Protein AF-A0A182JCM7-F1 (afdb_monomer_lite)

pLDDT: mean 78.91, std 21.34, range [29.52, 98.62]

Secondary structure (DSSP, 8-state):
------------------------PPP--S-SSGGG-S--S-EEEEE-SSTTTS--EEEEEE-SSTTS-EEEEEEESSS-S-----HHHHHH-EE-TTSSEE--HHHHHHHHHHS-EEEEEEEEETTS-EEEEETTTT---PPPTT------PPB--GGGPPTT-EEEEEEEEEEPPPP-

Structure (mmCIF, N/CA/C/O backbone):
data_AF-A0A182JCM7-F1
#
_entry.id   AF-A0A182JCM7-F1
#
loop_
_atom_site.group_PDB
_atom_site.id
_atom_site.type_symbol
_atom_site.label_atom_id
_atom_site.label_alt_id
_atom_site.label_comp_id
_atom_site.label_asym_id
_atom_site.label_entity_id
_atom_site.label_seq_id
_atom_site.pdbx_PDB_ins_code
_atom_site.Cartn_x
_atom_site.Cartn_y
_atom_site.Cartn_z
_atom_site.occupancy
_atom_site.B_iso_or_equiv
_atom_site.auth_seq_id
_atom_site.auth_comp_id
_atom_site.auth_asym_id
_atom_site.auth_atom_id
_atom_site.pdbx_PDB_model_num
ATOM 1 N N . MET A 1 1 ? -81.563 -22.677 37.775 1.00 41.31 1 MET A N 1
ATOM 2 C CA . MET A 1 1 ? -80.145 -22.809 37.369 1.00 41.31 1 MET A CA 1
ATOM 3 C C . MET A 1 1 ? -79.354 -21.767 38.151 1.00 41.31 1 MET A C 1
ATOM 5 O O . MET A 1 1 ? -79.868 -20.667 38.292 1.00 41.31 1 MET A O 1
ATOM 9 N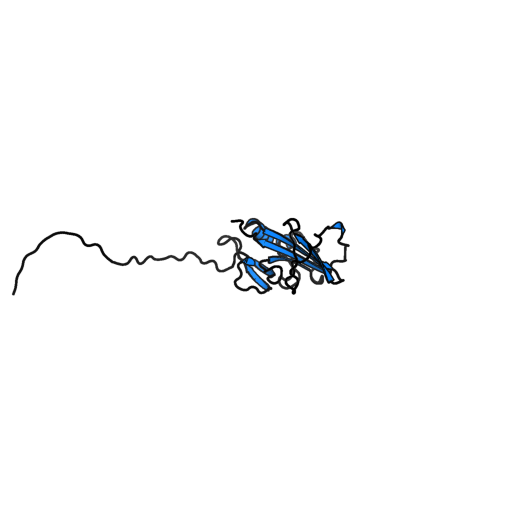 N . GLY A 1 2 ? -78.265 -22.191 38.811 1.00 34.88 2 GLY A N 1
ATOM 10 C CA . GLY A 1 2 ? -77.614 -21.538 39.971 1.00 34.88 2 GLY A CA 1
ATOM 11 C C . GLY A 1 2 ? -77.171 -20.084 39.750 1.00 34.88 2 GLY A C 1
ATOM 12 O O . GLY A 1 2 ? -76.962 -19.691 38.609 1.00 34.88 2 GLY A O 1
ATOM 13 N N . ARG A 1 3 ? -77.242 -19.221 40.783 1.00 29.52 3 ARG A N 1
ATOM 14 C CA . ARG A 1 3 ? -76.230 -18.964 41.855 1.00 29.52 3 ARG A CA 1
ATOM 15 C C . ARG A 1 3 ? -74.891 -18.500 41.251 1.00 29.52 3 ARG A C 1
ATOM 17 O O . ARG A 1 3 ? -74.385 -19.198 40.391 1.00 29.52 3 ARG A O 1
ATOM 24 N N . GLU A 1 4 ? -74.229 -17.408 41.628 1.00 32.22 4 GLU A N 1
ATOM 25 C CA . GLU A 1 4 ? -74.343 -16.436 42.724 1.00 32.22 4 GLU A CA 1
ATOM 26 C C . GLU A 1 4 ? -73.497 -15.176 42.379 1.00 32.22 4 GLU A C 1
ATOM 28 O O . GLU A 1 4 ? -72.850 -15.111 41.339 1.00 32.22 4 GLU A O 1
ATOM 33 N N . LEU A 1 5 ? -73.590 -14.190 43.273 1.00 31.95 5 LEU A N 1
ATOM 34 C CA . LEU A 1 5 ? -73.200 -12.766 43.312 1.00 31.95 5 LEU A CA 1
ATOM 35 C C . LEU A 1 5 ? -71.665 -12.421 43.296 1.00 31.95 5 LEU A C 1
ATOM 37 O O . LEU A 1 5 ? -70.837 -13.325 43.251 1.00 31.95 5 LEU A O 1
ATOM 41 N N . PRO A 1 6 ? -71.284 -11.112 43.290 1.00 60.44 6 PRO A N 1
ATOM 42 C CA . PRO A 1 6 ? -70.016 -10.527 42.816 1.00 60.44 6 PRO A CA 1
ATOM 43 C C . PRO A 1 6 ? -68.981 -10.349 43.942 1.00 60.44 6 PRO A C 1
ATOM 45 O O . PRO A 1 6 ? -69.321 -10.602 45.085 1.00 60.44 6 PRO A O 1
ATOM 48 N N . ILE A 1 7 ? -67.782 -9.812 43.654 1.00 34.56 7 ILE A N 1
ATOM 49 C CA . ILE A 1 7 ? -66.955 -8.984 44.568 1.00 34.56 7 ILE A CA 1
ATOM 50 C C . ILE A 1 7 ? -65.885 -8.258 43.731 1.00 34.56 7 ILE A C 1
ATOM 52 O O . ILE A 1 7 ? -65.281 -8.840 42.833 1.00 34.56 7 ILE A O 1
ATOM 56 N N . GLY A 1 8 ? -65.660 -6.976 44.016 1.00 40.94 8 GLY A N 1
ATOM 57 C CA . GLY A 1 8 ? -64.551 -6.214 43.454 1.00 40.94 8 GLY A CA 1
ATOM 58 C C . GLY A 1 8 ? -63.237 -6.375 44.230 1.00 40.94 8 GLY A C 1
ATOM 59 O O . GLY A 1 8 ? -63.245 -6.594 45.437 1.00 40.94 8 GLY A O 1
ATOM 60 N N . ALA A 1 9 ? -62.155 -6.099 43.493 1.00 38.28 9 ALA A N 1
ATOM 61 C CA . ALA A 1 9 ? -60.847 -5.569 43.901 1.00 38.28 9 ALA A CA 1
ATOM 62 C C . ALA A 1 9 ? -59.655 -6.530 44.163 1.00 38.28 9 ALA A C 1
ATOM 64 O O . ALA A 1 9 ? -59.671 -7.362 45.062 1.00 38.28 9 ALA A O 1
ATOM 65 N N . ILE A 1 10 ? -58.566 -6.192 43.445 1.00 35.34 10 ILE A N 1
ATOM 66 C CA . ILE A 1 10 ? -57.120 -6.180 43.779 1.00 35.34 10 ILE A CA 1
ATOM 67 C C . ILE A 1 10 ? -56.223 -7.027 42.846 1.00 35.34 10 ILE A C 1
ATOM 69 O O . ILE A 1 10 ? -56.428 -8.214 42.645 1.00 35.34 10 ILE A O 1
ATOM 73 N N . MET A 1 11 ? -55.247 -6.298 42.281 1.00 40.75 11 MET A N 1
ATOM 74 C CA . MET A 1 11 ? -54.062 -6.606 41.462 1.00 40.75 11 MET A CA 1
ATOM 75 C C . MET A 1 11 ? -53.674 -8.071 41.213 1.00 40.75 11 MET A C 1
ATOM 77 O O . MET A 1 11 ? -53.422 -8.810 42.154 1.00 40.75 11 MET A O 1
ATOM 81 N N . ASP A 1 12 ? -53.359 -8.381 39.951 1.00 34.53 12 ASP A N 1
ATOM 82 C CA . ASP A 1 12 ? -52.126 -9.118 39.665 1.00 34.53 12 ASP A CA 1
ATOM 83 C C . ASP A 1 12 ? -51.556 -8.741 38.291 1.00 34.53 12 ASP A C 1
ATOM 85 O O . ASP A 1 12 ? -52.228 -8.788 37.258 1.00 34.53 12 ASP A O 1
ATOM 89 N N . ALA A 1 13 ? -50.298 -8.309 38.293 1.00 51.03 13 ALA A N 1
ATOM 90 C CA . ALA A 1 13 ? -49.519 -8.072 37.093 1.00 51.03 13 ALA A CA 1
ATOM 91 C C . ALA A 1 13 ? -48.905 -9.402 36.654 1.00 51.03 13 ALA A C 1
ATOM 93 O O . ALA A 1 13 ? -48.155 -9.982 37.434 1.00 51.03 13 ALA A O 1
ATOM 94 N N . LYS A 1 14 ? -49.152 -9.847 35.411 1.00 44.09 14 LYS A N 1
ATOM 95 C CA . LYS A 1 14 ? -48.174 -10.582 34.583 1.00 44.09 14 LYS A CA 1
ATOM 96 C C . LYS A 1 14 ? -48.702 -10.903 33.175 1.00 44.09 14 LYS A C 1
ATOM 98 O O . LYS A 1 14 ? -49.723 -11.551 33.007 1.00 44.09 14 LYS A O 1
ATOM 103 N N . HIS A 1 15 ? -47.852 -10.534 32.213 1.00 42.66 15 HIS A N 1
ATOM 104 C CA . HIS A 1 15 ? -47.619 -11.152 30.901 1.00 42.66 15 HIS A CA 1
ATOM 105 C C . HIS A 1 15 ? -48.666 -10.980 29.795 1.00 42.66 15 HIS A C 1
ATOM 107 O O . HIS A 1 15 ? -49.472 -11.868 29.546 1.00 42.66 15 HIS A O 1
ATOM 113 N N . ILE A 1 16 ? -48.481 -9.924 28.989 1.00 42.94 16 ILE A N 1
ATOM 114 C CA . ILE A 1 16 ? -48.606 -10.024 27.527 1.00 42.94 16 ILE A CA 1
ATOM 115 C C . ILE A 1 16 ? -47.359 -9.389 26.895 1.00 42.94 16 ILE A C 1
ATOM 117 O O . ILE A 1 16 ? -46.929 -8.300 27.268 1.00 42.94 16 ILE A O 1
ATOM 121 N N . HIS A 1 17 ? -46.743 -10.159 26.002 1.00 37.34 17 HIS A N 1
ATOM 122 C CA . HIS A 1 17 ? -45.408 -9.995 25.442 1.00 37.34 17 HIS A CA 1
ATOM 123 C C . HIS A 1 17 ? -45.198 -8.682 24.675 1.00 37.34 17 HIS A C 1
ATOM 125 O O . HIS A 1 17 ? -45.915 -8.373 23.725 1.00 37.34 17 HIS A O 1
ATOM 131 N N . HIS A 1 18 ? -44.127 -7.968 25.027 1.00 39.78 18 HIS A N 1
ATOM 132 C CA . HIS A 1 18 ? -43.514 -6.954 24.176 1.00 39.78 18 HIS A CA 1
ATOM 133 C C . HIS A 1 18 ? -42.933 -7.622 22.921 1.00 39.78 18 HIS A C 1
ATOM 135 O O . HIS A 1 18 ? -41.818 -8.139 22.938 1.00 39.78 18 HIS A O 1
ATOM 141 N N . GLY A 1 19 ? -43.675 -7.592 21.816 1.00 40.41 19 GLY A N 1
ATOM 142 C CA . GLY A 1 19 ? -43.100 -7.748 20.484 1.00 40.41 19 GLY A CA 1
ATOM 143 C C . GLY A 1 19 ? -42.350 -6.472 20.118 1.00 40.41 19 GLY A C 1
ATOM 144 O O . GLY A 1 19 ? -42.898 -5.599 19.452 1.00 40.41 19 GLY A O 1
ATOM 145 N N . ALA A 1 20 ? -41.116 -6.327 20.603 1.00 42.94 20 ALA A N 1
ATOM 146 C CA . ALA A 1 20 ? -40.220 -5.287 20.125 1.00 42.94 20 ALA A CA 1
ATOM 147 C C . ALA A 1 20 ? -39.943 -5.545 18.638 1.00 42.94 20 ALA A C 1
ATOM 149 O O . ALA A 1 20 ? -39.238 -6.490 18.284 1.00 42.94 20 ALA A O 1
ATOM 150 N N . HIS A 1 21 ? -40.488 -4.704 17.760 1.00 46.28 21 HIS A N 1
ATOM 151 C CA . HIS A 1 21 ? -39.951 -4.555 16.415 1.00 46.28 21 HIS A CA 1
ATOM 152 C C . HIS A 1 21 ? -38.525 -4.007 16.552 1.00 46.28 21 HIS A C 1
ATOM 154 O O . HIS A 1 21 ? -38.314 -2.799 16.627 1.00 46.28 21 HIS A O 1
ATOM 160 N N . TYR A 1 22 ? -37.538 -4.902 16.612 1.00 49.19 22 TYR A N 1
ATOM 161 C CA . TYR A 1 22 ? -36.155 -4.552 16.326 1.00 49.19 22 TYR A CA 1
ATOM 162 C C . TYR A 1 22 ? -36.098 -4.185 14.844 1.00 49.19 22 TYR A C 1
ATOM 164 O O . TYR A 1 22 ? -35.957 -5.050 13.982 1.00 49.19 22 TYR A O 1
ATOM 172 N N . THR A 1 23 ? -36.220 -2.898 14.522 1.00 54.72 23 THR A N 1
ATOM 173 C CA . THR A 1 23 ? -35.692 -2.397 13.256 1.00 54.72 23 THR A CA 1
ATOM 174 C C . THR A 1 23 ? -34.181 -2.573 13.348 1.00 54.72 23 THR A C 1
ATOM 176 O O . THR A 1 23 ? -33.492 -1.741 13.939 1.00 54.72 23 THR A O 1
ATOM 179 N N . SER A 1 24 ? -33.664 -3.709 12.874 1.00 67.19 24 SER A N 1
ATOM 180 C CA . SER A 1 24 ? -32.225 -3.912 12.761 1.00 67.19 24 SER A CA 1
ATOM 181 C C . SER A 1 24 ? -31.695 -2.773 11.902 1.00 67.19 24 SER A C 1
ATOM 183 O O . SER A 1 24 ? -32.059 -2.671 10.728 1.00 67.19 24 SER A O 1
ATOM 185 N N . GLY A 1 25 ? -30.898 -1.886 12.501 1.00 68.50 25 GLY A N 1
ATOM 186 C CA . GLY A 1 25 ? -30.179 -0.868 11.747 1.00 68.50 25 GLY A CA 1
ATOM 187 C C . GLY A 1 25 ? -29.386 -1.520 10.608 1.00 68.50 25 GLY A C 1
ATOM 188 O O . GLY A 1 25 ? -29.143 -2.734 10.644 1.00 68.50 25 GLY A O 1
ATOM 189 N N . PRO A 1 26 ? -29.004 -0.748 9.579 1.00 72.50 26 PRO A N 1
ATOM 190 C CA . PRO A 1 26 ? -28.286 -1.315 8.450 1.00 72.50 26 PRO A CA 1
ATOM 191 C C . PRO A 1 26 ? -27.028 -2.031 8.964 1.00 72.50 26 PRO A C 1
ATOM 193 O O . PRO A 1 26 ? -26.321 -1.531 9.838 1.00 72.50 26 PRO A O 1
ATOM 196 N N . GLN A 1 27 ? -26.814 -3.263 8.507 1.00 78.44 27 GLN A N 1
ATOM 197 C CA . GLN A 1 27 ? -25.698 -4.081 8.973 1.00 78.44 27 GLN A CA 1
ATOM 198 C C . GLN A 1 27 ? -24.421 -3.677 8.240 1.00 78.44 27 GLN A C 1
ATOM 200 O O . GLN A 1 27 ? -24.438 -3.357 7.049 1.00 78.44 27 GLN A O 1
ATOM 205 N N . ARG A 1 28 ? -23.293 -3.722 8.949 1.00 86.06 28 ARG A N 1
ATOM 206 C CA . ARG A 1 28 ? -21.980 -3.516 8.345 1.00 86.06 28 ARG A CA 1
ATOM 207 C C . ARG A 1 28 ? -21.594 -4.754 7.532 1.00 86.06 28 ARG A C 1
ATOM 209 O O . ARG A 1 28 ? -21.298 -5.793 8.113 1.00 86.06 28 ARG A O 1
ATOM 216 N N . LEU A 1 29 ? -21.584 -4.627 6.206 1.00 91.00 29 LEU A N 1
ATOM 217 C CA . LEU A 1 29 ? -21.248 -5.727 5.290 1.00 91.00 29 LEU A CA 1
ATOM 218 C C . LEU A 1 29 ? -19.737 -5.932 5.116 1.00 91.00 29 LEU A C 1
ATOM 220 O O . LEU A 1 29 ? -19.294 -7.060 4.915 1.00 91.00 29 LEU A O 1
ATOM 224 N N . HIS A 1 30 ? -18.947 -4.859 5.205 1.00 94.75 30 HIS A N 1
ATOM 225 C CA . HIS A 1 30 ? -17.505 -4.895 4.959 1.00 94.75 30 HIS A CA 1
ATOM 226 C C . HIS A 1 30 ? -16.696 -4.643 6.241 1.00 94.75 30 HIS A C 1
ATOM 228 O O . HIS A 1 30 ? -17.066 -3.773 7.041 1.00 94.75 30 HIS A O 1
ATOM 234 N N . PRO A 1 31 ? -15.575 -5.361 6.445 1.00 95.50 31 PRO A N 1
ATOM 235 C CA . PRO A 1 31 ? -14.673 -5.120 7.571 1.00 95.50 31 PRO A CA 1
ATOM 236 C C . PRO A 1 31 ? -14.122 -3.688 7.543 1.00 95.50 31 PRO A C 1
ATOM 238 O O . PRO A 1 31 ? -14.058 -3.057 6.489 1.00 95.50 31 PRO A O 1
ATOM 241 N N . LYS A 1 32 ? -13.722 -3.151 8.704 1.00 95.19 32 LYS A N 1
ATOM 242 C CA . LYS A 1 32 ? -13.169 -1.785 8.782 1.00 95.19 32 LYS A CA 1
ATOM 243 C C . LYS A 1 32 ? -11.830 -1.674 8.074 1.00 95.19 32 LYS A C 1
ATOM 245 O O . LYS A 1 32 ? -11.576 -0.695 7.382 1.00 95.19 32 LYS A O 1
ATOM 250 N N . SER A 1 33 ? -10.996 -2.683 8.262 1.00 96.19 33 SER A N 1
ATOM 251 C CA . SER A 1 33 ? -9.638 -2.731 7.753 1.00 96.19 33 SER A CA 1
ATOM 252 C C . SER A 1 33 ? -9.245 -4.169 7.428 1.00 96.19 33 SER A C 1
ATOM 254 O O . SER A 1 33 ? -9.942 -5.116 7.803 1.00 96.19 33 SER A O 1
ATOM 256 N N . CYS A 1 34 ? -8.074 -4.343 6.816 1.00 97.00 34 CYS A N 1
ATOM 257 C CA . CYS A 1 34 ? -7.451 -5.657 6.662 1.00 97.00 34 CYS A CA 1
ATOM 258 C C . CYS A 1 34 ? -7.229 -6.387 7.997 1.00 97.00 34 CYS A C 1
ATOM 260 O O . CYS A 1 34 ? -7.100 -7.606 8.014 1.00 97.00 34 CYS A O 1
ATOM 262 N N . ARG A 1 35 ? -7.192 -5.675 9.131 1.00 94.69 35 ARG A N 1
ATOM 263 C CA . ARG A 1 35 ? -7.058 -6.286 10.461 1.00 94.69 35 ARG A CA 1
ATOM 264 C C . ARG A 1 35 ? -8.341 -6.974 10.933 1.00 94.69 35 ARG A C 1
ATOM 266 O O . ARG A 1 35 ? -8.269 -7.870 11.766 1.00 94.69 35 ARG A O 1
ATOM 273 N N . ASP A 1 36 ? -9.487 -6.568 10.396 1.00 94.44 36 ASP A N 1
ATOM 274 C CA . ASP A 1 36 ? -10.810 -7.062 10.792 1.00 94.44 36 ASP A CA 1
ATOM 275 C C . ASP A 1 36 ? -11.360 -8.116 9.820 1.00 94.44 36 ASP A C 1
ATOM 277 O O . ASP A 1 36 ? -12.515 -8.532 9.937 1.00 94.44 36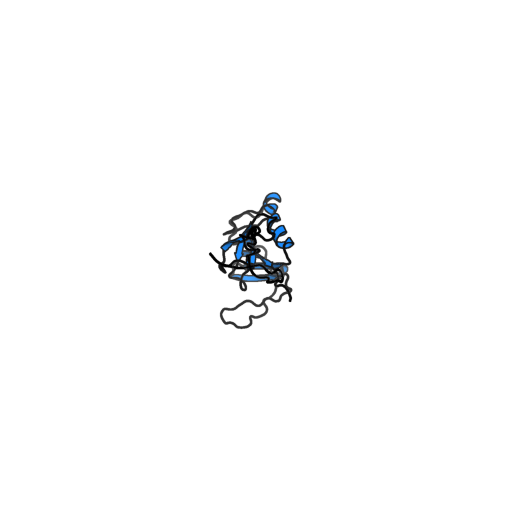 ASP A O 1
ATOM 281 N N . THR A 1 37 ? -10.571 -8.537 8.826 1.00 93.81 37 THR A N 1
ATOM 282 C CA . THR A 1 37 ? -10.989 -9.580 7.888 1.00 93.81 37 THR A CA 1
ATOM 283 C C . THR A 1 37 ? -11.063 -10.929 8.601 1.00 93.81 37 THR A C 1
ATOM 285 O O . THR A 1 37 ? -10.169 -11.314 9.351 1.00 93.81 37 THR A O 1
ATOM 288 N N . LEU A 1 38 ? -12.130 -11.688 8.336 1.00 88.19 38 LEU A N 1
ATOM 289 C CA . LEU A 1 38 ? -12.307 -13.027 8.916 1.00 88.19 38 LEU A CA 1
ATOM 290 C C . LEU A 1 38 ? -11.275 -14.028 8.383 1.00 88.19 38 LEU A C 1
ATOM 292 O O . LEU A 1 38 ? -10.819 -14.908 9.110 1.00 88.19 38 LEU A O 1
ATOM 296 N N . LYS A 1 39 ? -10.915 -13.890 7.103 1.00 87.81 39 LYS A N 1
ATOM 297 C CA . LYS A 1 39 ? -9.843 -14.662 6.479 1.00 87.81 39 LYS A CA 1
ATOM 298 C C . LYS A 1 39 ? -8.505 -13.993 6.775 1.00 87.81 39 LYS A C 1
ATOM 300 O O . LYS A 1 39 ? -8.375 -12.778 6.623 1.00 87.81 39 LYS A O 1
ATOM 305 N N . ARG A 1 40 ? -7.518 -14.799 7.168 1.00 87.00 40 ARG A N 1
ATOM 306 C CA . ARG A 1 40 ? -6.128 -14.377 7.408 1.00 87.00 40 ARG A CA 1
ATOM 307 C C . ARG A 1 40 ? -5.219 -14.838 6.269 1.00 87.00 40 ARG A C 1
ATOM 309 O O . ARG A 1 40 ? -4.148 -15.373 6.510 1.00 87.00 40 ARG A O 1
ATOM 316 N N . GLU A 1 41 ? -5.696 -14.667 5.042 1.00 94.94 41 GLU A N 1
ATOM 317 C CA . GLU A 1 41 ? -4.972 -14.992 3.811 1.00 94.94 41 GLU A CA 1
ATOM 318 C C . GLU A 1 41 ? -4.677 -13.697 3.057 1.00 94.94 41 GLU A C 1
ATOM 320 O O . GLU A 1 41 ? -5.552 -12.831 2.956 1.00 94.94 41 GLU A O 1
ATOM 325 N N . SER A 1 42 ? -3.462 -13.545 2.535 1.00 96.62 42 SER A N 1
ATOM 326 C CA . SER A 1 42 ? -3.137 -12.391 1.701 1.00 96.62 42 SER A CA 1
ATOM 327 C C . SER A 1 42 ? -3.957 -12.401 0.413 1.00 96.62 42 SER A C 1
ATOM 329 O O . SER A 1 42 ? -4.202 -13.455 -0.171 1.00 96.62 42 SER A O 1
ATOM 331 N N . GLY A 1 43 ? -4.374 -11.225 -0.044 1.00 97.06 43 GLY A N 1
ATOM 332 C CA . GLY A 1 43 ? -5.164 -11.092 -1.265 1.00 97.06 43 GLY A CA 1
ATOM 333 C C . GLY A 1 43 ? -6.025 -9.843 -1.266 1.00 97.06 43 GLY A C 1
ATOM 334 O O . GLY A 1 43 ? -5.861 -8.958 -0.427 1.00 97.06 43 GLY A O 1
ATOM 335 N N . VAL A 1 44 ? -6.955 -9.777 -2.210 1.00 97.81 44 VAL A N 1
ATOM 336 C CA . VAL A 1 44 ? -7.816 -8.611 -2.401 1.00 97.81 44 VAL A CA 1
ATOM 337 C C . VAL A 1 44 ? -9.110 -8.716 -1.603 1.00 97.81 44 VAL A C 1
ATOM 339 O O . VAL A 1 44 ? -9.816 -9.724 -1.642 1.00 97.81 44 VAL A O 1
ATOM 342 N N . TYR A 1 45 ? -9.439 -7.634 -0.900 1.00 97.69 45 TYR A N 1
ATOM 343 C CA . TYR A 1 45 ? -10.607 -7.529 -0.035 1.00 97.69 45 TYR A CA 1
ATOM 344 C C . TYR A 1 45 ? -11.318 -6.193 -0.226 1.00 97.69 45 TYR A C 1
ATOM 346 O O . TYR A 1 45 ? -10.693 -5.154 -0.433 1.00 97.69 45 TYR A O 1
ATOM 354 N N . TRP A 1 46 ? -12.639 -6.218 -0.070 1.00 97.19 46 TRP A N 1
ATOM 355 C CA . TRP A 1 46 ? -13.418 -5.009 0.172 1.00 97.19 46 TRP A CA 1
ATOM 356 C C . TRP A 1 46 ? -13.359 -4.651 1.654 1.00 97.19 46 TRP A C 1
ATOM 358 O O . TRP A 1 46 ? -13.725 -5.469 2.502 1.00 97.19 46 TRP A O 1
ATOM 368 N N . ILE A 1 47 ? -12.952 -3.423 1.960 1.00 97.00 47 ILE A N 1
ATOM 369 C CA . ILE A 1 47 ? -12.990 -2.848 3.308 1.00 97.00 47 ILE A CA 1
ATOM 370 C C . ILE A 1 47 ? -13.806 -1.556 3.294 1.00 97.00 47 ILE A C 1
ATOM 372 O O . ILE A 1 47 ? -13.958 -0.915 2.258 1.00 97.00 47 ILE A O 1
ATOM 376 N N . GLN A 1 48 ? -14.322 -1.145 4.446 1.00 96.44 48 GLN A N 1
ATOM 377 C CA . GLN A 1 48 ? -15.070 0.100 4.589 1.00 96.44 48 GLN A CA 1
ATOM 378 C C . GLN A 1 48 ? -14.684 0.783 5.904 1.00 96.44 48 GLN A C 1
ATOM 380 O O . GLN A 1 48 ? -15.305 0.507 6.938 1.00 96.44 48 GLN A O 1
ATOM 385 N N . PRO A 1 49 ? -13.654 1.651 5.897 1.00 94.44 49 PRO A N 1
ATOM 386 C CA . PRO A 1 49 ? -13.135 2.284 7.111 1.00 94.44 49 PRO A CA 1
ATOM 387 C C . PRO A 1 49 ? -14.176 3.131 7.860 1.00 94.44 49 PRO A C 1
ATOM 389 O O . PRO A 1 49 ? -14.274 3.049 9.088 1.00 94.44 49 PRO A O 1
ATOM 392 N N . GLU A 1 50 ? -15.004 3.881 7.126 1.00 91.62 50 GLU A N 1
ATOM 393 C CA . GLU A 1 50 ? -16.009 4.809 7.664 1.00 91.62 50 GLU A CA 1
ATOM 394 C C . GLU A 1 50 ? -17.434 4.448 7.185 1.00 91.62 50 GLU A C 1
ATOM 396 O O . GLU A 1 50 ? -17.956 4.993 6.214 1.00 91.62 50 GLU A O 1
ATOM 401 N N . TRP A 1 51 ? -18.095 3.522 7.886 1.00 90.06 51 TRP A N 1
ATOM 402 C CA . TRP A 1 51 ? -19.504 3.165 7.656 1.00 90.06 51 TRP A CA 1
ATOM 403 C C . TRP A 1 51 ? -20.453 4.061 8.484 1.00 90.06 51 TRP A C 1
ATOM 405 O O . TRP A 1 51 ? -20.109 4.380 9.625 1.00 90.06 51 TRP A O 1
ATOM 415 N N . PRO A 1 52 ? -21.654 4.433 7.995 1.00 88.81 52 PRO A N 1
ATOM 416 C CA . PRO A 1 52 ? -22.240 4.135 6.680 1.00 88.81 52 PRO A CA 1
ATOM 417 C C . PRO A 1 52 ? -21.947 5.202 5.610 1.00 88.81 52 PRO A C 1
ATOM 419 O O . PRO A 1 52 ? -22.573 5.188 4.557 1.00 88.81 52 PRO A O 1
ATOM 422 N N . PHE A 1 53 ? -21.073 6.169 5.895 1.00 84.94 53 PHE A N 1
ATOM 423 C CA . PHE A 1 53 ? -21.002 7.417 5.128 1.00 84.94 53 PHE A CA 1
ATOM 424 C C . PHE A 1 53 ? -20.098 7.365 3.891 1.00 84.94 53 PHE A C 1
ATOM 426 O O . PHE A 1 53 ? -20.276 8.188 2.996 1.00 84.94 53 PHE A O 1
ATOM 433 N N . TYR A 1 54 ? -19.148 6.430 3.833 1.00 90.12 54 TYR A N 1
ATOM 434 C CA . TYR A 1 54 ? -18.238 6.267 2.698 1.00 90.12 54 TYR A CA 1
ATOM 435 C C . TYR A 1 54 ? -18.413 4.907 2.034 1.00 90.12 54 TYR A C 1
ATOM 437 O O . TYR A 1 54 ? -18.665 3.906 2.708 1.00 90.12 54 TYR A O 1
ATOM 445 N N . GLU A 1 55 ? -18.248 4.879 0.714 1.00 93.12 55 GLU A N 1
ATOM 446 C CA . GLU A 1 55 ? -18.285 3.643 -0.064 1.00 93.12 55 GLU A CA 1
ATOM 447 C C . GLU A 1 55 ? -17.143 2.692 0.337 1.00 93.12 55 GLU A C 1
ATOM 449 O O . GLU A 1 55 ? -16.057 3.146 0.717 1.00 93.12 55 GLU A O 1
ATOM 454 N N . PRO A 1 56 ? -17.353 1.367 0.258 1.00 95.81 56 PRO A N 1
ATOM 455 C CA . PRO A 1 56 ? -16.277 0.397 0.403 1.00 95.81 56 PRO A CA 1
ATOM 456 C C . PRO A 1 56 ? -15.182 0.608 -0.650 1.00 95.81 56 PRO A C 1
ATOM 458 O O . PRO A 1 56 ? -15.455 0.972 -1.793 1.00 95.81 56 PRO A O 1
ATOM 461 N N . MET A 1 57 ? -13.939 0.312 -0.282 1.00 96.31 57 MET A N 1
ATOM 462 C CA . MET A 1 57 ? -12.779 0.355 -1.170 1.00 96.31 57 MET A CA 1
ATOM 463 C C . MET A 1 57 ? -12.154 -1.031 -1.316 1.00 96.31 57 MET A C 1
ATOM 465 O O . MET A 1 57 ? -12.133 -1.824 -0.370 1.00 96.31 57 MET A O 1
ATOM 469 N N . LEU A 1 58 ? -11.643 -1.311 -2.513 1.00 97.62 58 LEU A N 1
ATOM 470 C CA . LEU A 1 58 ? -10.918 -2.535 -2.822 1.00 97.62 58 LEU A CA 1
ATOM 471 C C . LEU A 1 58 ? -9.441 -2.344 -2.470 1.00 97.62 58 LEU A C 1
ATOM 473 O O . LEU A 1 58 ? -8.812 -1.393 -2.935 1.00 97.62 58 LEU A O 1
ATOM 477 N N . VAL A 1 59 ? -8.887 -3.234 -1.652 1.00 98.25 59 VAL A N 1
ATOM 478 C CA . VAL A 1 59 ? -7.495 -3.166 -1.192 1.00 98.25 59 VAL A CA 1
ATOM 479 C C . VAL A 1 59 ? -6.830 -4.529 -1.261 1.00 98.25 59 VAL A C 1
ATOM 481 O O . VAL A 1 59 ? -7.502 -5.554 -1.164 1.00 98.25 59 VAL A O 1
ATOM 484 N N . TYR A 1 60 ? -5.503 -4.542 -1.348 1.00 98.31 60 TYR A N 1
ATOM 485 C CA . TYR A 1 60 ? -4.728 -5.746 -1.081 1.00 98.31 60 TYR A CA 1
ATOM 486 C C . TYR A 1 60 ? -4.387 -5.807 0.411 1.00 98.31 60 TYR A C 1
ATOM 488 O O . TYR A 1 60 ? -3.740 -4.900 0.947 1.00 98.31 60 TYR A O 1
ATOM 496 N N . CYS A 1 61 ? -4.811 -6.875 1.079 1.00 97.88 61 CYS A N 1
ATOM 497 C CA . CYS A 1 61 ? -4.431 -7.179 2.447 1.00 97.88 61 CYS A CA 1
ATOM 498 C C . CYS A 1 61 ? -3.209 -8.094 2.455 1.00 97.88 61 CYS A C 1
ATOM 500 O O . CYS A 1 61 ? -3.247 -9.188 1.896 1.00 97.88 61 CYS A O 1
ATOM 502 N N . ASP A 1 62 ? -2.143 -7.658 3.118 1.00 96.19 62 ASP A N 1
ATOM 503 C CA . ASP A 1 62 ? -1.008 -8.513 3.454 1.00 96.19 62 ASP A CA 1
ATOM 504 C C . ASP A 1 62 ? -1.269 -9.118 4.840 1.00 96.19 62 ASP A C 1
ATOM 506 O O . ASP A 1 62 ? -1.289 -8.421 5.863 1.00 96.19 62 ASP A O 1
ATOM 510 N N . GLN A 1 63 ? -1.578 -10.416 4.843 1.00 94.50 63 GLN A N 1
ATOM 511 C CA . GLN A 1 63 ? -1.860 -11.188 6.053 1.00 94.50 63 GLN A CA 1
ATOM 512 C C . GLN A 1 63 ? -0.673 -12.044 6.500 1.00 94.50 63 GLN A C 1
ATOM 514 O O . GLN A 1 63 ? -0.675 -12.547 7.624 1.00 94.50 63 GLN A O 1
ATOM 519 N N . ASP A 1 64 ? 0.340 -12.174 5.645 1.00 90.44 64 ASP A N 1
ATOM 520 C CA . ASP A 1 64 ? 1.519 -12.998 5.900 1.00 90.44 64 ASP A CA 1
ATOM 521 C C . ASP A 1 64 ? 2.554 -12.227 6.727 1.00 90.44 64 ASP A C 1
ATOM 523 O O . ASP A 1 64 ? 3.231 -12.791 7.590 1.00 90.44 64 ASP A O 1
ATOM 527 N N . TYR A 1 65 ? 2.670 -10.916 6.502 1.00 84.38 65 TYR A N 1
ATOM 528 C CA . TYR A 1 65 ? 3.635 -10.080 7.200 1.00 84.38 65 TYR A CA 1
ATOM 529 C C . TYR A 1 65 ? 3.170 -9.723 8.627 1.00 84.38 65 TYR A C 1
ATOM 531 O O . TYR A 1 65 ? 2.126 -9.104 8.823 1.00 84.38 65 TYR A O 1
ATOM 539 N N . GLU A 1 66 ? 3.972 -10.078 9.641 1.00 78.25 66 GLU A N 1
ATOM 540 C CA . GLU A 1 66 ? 3.775 -9.753 11.070 1.00 78.25 66 GLU A CA 1
ATOM 541 C C . GLU A 1 66 ? 2.335 -9.913 11.587 1.00 78.25 66 GLU A C 1
ATOM 543 O O . GLU A 1 66 ? 1.697 -8.945 12.011 1.00 78.25 66 GLU A O 1
ATOM 548 N N . TYR A 1 67 ? 1.818 -11.144 11.588 1.00 84.00 67 TYR A N 1
ATOM 549 C CA . TYR A 1 67 ? 0.448 -11.453 12.029 1.00 84.00 67 TYR A CA 1
ATOM 550 C C . TYR A 1 67 ? -0.652 -10.776 11.191 1.00 84.00 67 TYR A C 1
ATOM 552 O O . TYR A 1 67 ? -1.829 -10.838 11.561 1.00 84.00 67 TYR A O 1
ATOM 560 N N . GLY A 1 68 ? -0.293 -10.151 10.074 1.00 91.19 68 GLY A N 1
ATOM 561 C CA . GLY A 1 68 ? -1.219 -9.572 9.125 1.00 91.19 68 GLY A CA 1
ATOM 562 C C . GLY A 1 68 ? -1.864 -8.266 9.573 1.00 91.19 68 GLY A C 1
ATOM 563 O O . GLY A 1 68 ? -1.364 -7.519 10.425 1.00 91.19 68 GLY A O 1
ATOM 564 N N . GLY A 1 69 ? -3.009 -7.990 8.957 1.00 94.75 69 GLY A N 1
ATOM 565 C CA . GLY A 1 69 ? -3.785 -6.771 9.144 1.00 94.75 69 GLY A CA 1
ATOM 566 C C . GLY A 1 69 ? -3.274 -5.565 8.360 1.00 94.75 69 GLY A C 1
ATOM 567 O O . GLY A 1 69 ? -3.749 -4.451 8.588 1.00 94.75 69 GLY A O 1
ATOM 568 N N . TRP A 1 70 ? -2.325 -5.761 7.448 1.00 96.38 70 TRP A N 1
ATOM 569 C CA . TRP A 1 70 ? -1.737 -4.687 6.660 1.00 96.38 70 TRP A CA 1
ATOM 570 C C . TRP A 1 70 ? -2.556 -4.412 5.410 1.00 96.38 70 TRP A C 1
ATOM 572 O O . TRP A 1 70 ? -2.840 -5.310 4.626 1.00 96.38 70 TRP A O 1
ATOM 582 N N . THR A 1 71 ? -2.894 -3.146 5.204 1.00 98.06 71 THR A N 1
ATOM 583 C CA . THR A 1 71 ? -3.467 -2.639 3.958 1.00 98.06 71 THR A CA 1
ATOM 584 C C . THR A 1 71 ? -2.327 -2.118 3.094 1.00 98.06 71 THR A C 1
ATOM 586 O O . THR A 1 71 ? -1.651 -1.161 3.480 1.00 98.06 71 THR A O 1
ATOM 589 N N . VAL A 1 72 ? -2.082 -2.735 1.941 1.00 98.25 72 VAL A N 1
ATOM 590 C CA . VAL A 1 72 ? -1.041 -2.285 1.009 1.00 98.25 72 VAL A CA 1
ATOM 591 C C . VAL A 1 72 ? -1.547 -1.052 0.257 1.00 98.25 72 VAL A C 1
ATOM 593 O O . VAL A 1 72 ? -2.597 -1.092 -0.378 1.00 98.25 72 VAL A O 1
ATOM 596 N N . ILE A 1 73 ? -0.803 0.054 0.337 1.00 98.56 73 ILE A N 1
ATOM 597 C CA . ILE A 1 73 ? -1.145 1.330 -0.319 1.00 98.56 73 ILE A CA 1
ATOM 598 C C . ILE A 1 73 ? -0.325 1.583 -1.592 1.00 98.56 73 ILE A C 1
ATOM 600 O O . ILE A 1 73 ? -0.727 2.371 -2.446 1.00 98.56 73 ILE A O 1
ATOM 604 N N . GLN A 1 74 ? 0.819 0.910 -1.722 1.00 98.12 74 GLN A N 1
ATOM 605 C CA . GLN A 1 74 ? 1.656 0.912 -2.918 1.00 98.12 74 GLN A CA 1
ATOM 606 C C . GLN A 1 74 ? 2.404 -0.419 -3.008 1.00 98.12 74 GLN A C 1
ATOM 608 O O . GLN A 1 74 ? 2.939 -0.875 -1.990 1.00 98.12 74 GLN A O 1
ATOM 613 N N . ARG A 1 75 ? 2.469 -1.012 -4.205 1.00 97.44 75 ARG A N 1
ATOM 614 C CA . ARG A 1 75 ? 3.256 -2.223 -4.477 1.00 97.44 75 ARG A CA 1
ATOM 615 C C . ARG A 1 75 ? 4.057 -2.113 -5.781 1.00 97.44 75 ARG A C 1
ATOM 617 O O . ARG A 1 75 ? 3.487 -1.802 -6.823 1.00 97.44 75 ARG A O 1
ATOM 624 N N . ARG A 1 76 ? 5.358 -2.428 -5.712 1.00 95.44 76 ARG A N 1
ATOM 625 C CA . ARG A 1 76 ? 6.287 -2.678 -6.832 1.00 95.44 76 ARG A CA 1
ATOM 626 C C . ARG A 1 76 ? 6.846 -4.095 -6.740 1.00 95.44 76 ARG A C 1
ATOM 628 O O . ARG A 1 76 ? 7.237 -4.528 -5.654 1.00 95.44 76 ARG A O 1
ATOM 635 N N . ILE A 1 77 ? 6.923 -4.783 -7.870 1.00 91.75 77 ILE A N 1
ATOM 636 C CA . ILE A 1 77 ? 7.372 -6.169 -8.013 1.00 91.75 77 ILE A CA 1
ATOM 637 C C . ILE A 1 77 ? 8.445 -6.274 -9.104 1.00 91.75 77 ILE A C 1
ATOM 639 O O . ILE A 1 77 ? 9.502 -6.861 -8.871 1.00 91.75 77 ILE A O 1
ATOM 643 N N . ASP A 1 78 ? 8.173 -5.725 -10.289 1.00 87.44 78 ASP A N 1
ATOM 644 C CA . ASP A 1 78 ? 8.977 -5.943 -11.497 1.00 87.44 78 ASP A CA 1
ATOM 645 C C . ASP A 1 78 ? 9.062 -4.731 -12.443 1.00 87.44 78 ASP A C 1
ATOM 647 O O . ASP A 1 78 ? 9.822 -4.761 -13.411 1.00 87.44 78 ASP A O 1
ATOM 651 N N . GLY A 1 79 ? 8.348 -3.642 -12.151 1.00 88.44 79 GLY A N 1
ATOM 652 C CA . GLY A 1 79 ? 8.363 -2.417 -12.943 1.00 88.44 79 GLY A CA 1
ATOM 653 C C . GLY A 1 79 ? 7.451 -2.425 -14.170 1.00 88.44 79 GLY A C 1
ATOM 654 O O . GLY A 1 79 ? 7.600 -1.545 -15.018 1.00 88.44 79 GLY A O 1
ATOM 655 N N . THR A 1 80 ? 6.525 -3.380 -14.282 1.00 91.50 80 THR A N 1
ATOM 656 C CA . THR A 1 80 ? 5.564 -3.472 -15.397 1.00 91.50 80 THR A CA 1
ATOM 657 C C . THR A 1 80 ? 4.557 -2.324 -15.436 1.00 91.50 80 THR A C 1
ATOM 659 O O . THR A 1 80 ? 4.103 -1.941 -16.518 1.00 91.50 80 THR A O 1
ATOM 662 N N . VAL A 1 81 ? 4.229 -1.722 -14.291 1.00 95.19 81 VAL A N 1
ATOM 663 C CA . VAL A 1 81 ? 3.335 -0.564 -14.228 1.00 95.19 81 VAL A CA 1
ATOM 664 C C . VAL A 1 81 ? 4.152 0.725 -14.239 1.00 95.19 81 VAL A C 1
ATOM 666 O O . VAL A 1 81 ? 5.090 0.909 -13.465 1.00 95.19 81 VAL A O 1
ATOM 669 N N . ASN A 1 82 ? 3.773 1.663 -15.114 1.00 95.00 82 ASN A N 1
ATOM 670 C CA . ASN A 1 82 ? 4.364 3.000 -15.129 1.00 95.00 82 ASN A CA 1
ATOM 671 C C . ASN A 1 82 ? 3.891 3.816 -13.910 1.00 95.00 82 ASN A C 1
ATOM 673 O O . ASN A 1 82 ? 2.686 4.025 -13.754 1.00 95.00 82 ASN A O 1
ATOM 677 N N . PHE A 1 83 ? 4.833 4.304 -13.099 1.00 96.00 83 PHE A N 1
ATOM 678 C CA . PHE A 1 83 ? 4.596 5.199 -11.954 1.00 96.00 83 PHE A CA 1
ATOM 679 C C . PHE A 1 83 ? 4.927 6.671 -12.263 1.00 96.00 83 PHE A C 1
ATOM 681 O O . PHE A 1 83 ? 4.665 7.540 -11.436 1.00 96.00 83 PHE A O 1
ATOM 688 N N . ASP A 1 84 ? 5.467 6.982 -13.440 1.00 96.69 84 ASP A N 1
ATOM 689 C CA . ASP A 1 84 ? 5.569 8.357 -13.928 1.00 96.69 84 ASP A CA 1
ATOM 690 C C . ASP A 1 84 ? 4.212 8.777 -14.509 1.00 96.69 84 ASP A C 1
ATOM 692 O O . ASP A 1 84 ? 3.876 8.479 -15.661 1.00 96.69 84 ASP A O 1
ATOM 696 N N . ARG A 1 85 ? 3.373 9.341 -13.636 1.00 96.81 85 ARG A N 1
ATOM 697 C CA . ARG A 1 85 ? 1.950 9.625 -13.860 1.00 96.81 85 ARG A CA 1
ATOM 698 C C . ARG A 1 85 ? 1.605 11.040 -13.422 1.00 96.81 85 ARG A C 1
ATOM 700 O O . ARG A 1 85 ? 2.297 11.633 -12.595 1.00 96.81 85 ARG A O 1
ATOM 707 N N . ASP A 1 86 ? 0.506 11.566 -13.952 1.00 98.00 86 ASP A N 1
ATOM 708 C CA . ASP A 1 86 ? 0.021 12.884 -13.563 1.00 98.00 86 ASP A CA 1
ATOM 709 C C . ASP A 1 86 ? -0.631 12.888 -12.166 1.00 98.00 86 ASP A C 1
ATOM 711 O O . ASP A 1 86 ? -0.893 11.854 -11.544 1.00 98.00 86 ASP A O 1
ATOM 715 N N . LEU A 1 87 ? -0.908 14.088 -11.651 1.00 97.94 87 LEU A N 1
ATOM 716 C CA . LEU A 1 87 ? -1.525 14.257 -10.337 1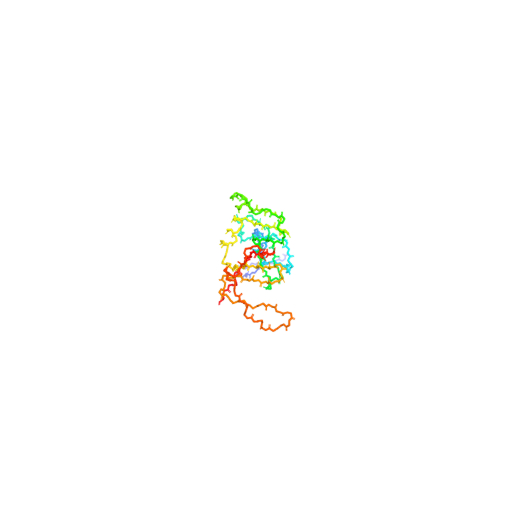.00 97.94 87 LEU A CA 1
ATOM 717 C C . LEU A 1 87 ? -2.904 13.584 -10.239 1.00 97.94 87 LEU A C 1
ATOM 719 O O . LEU A 1 87 ? -3.269 13.096 -9.170 1.00 97.94 87 LEU A O 1
ATOM 723 N N . ARG A 1 88 ? -3.684 13.562 -11.324 1.00 98.44 88 ARG A N 1
ATOM 724 C CA . ARG A 1 88 ? -5.033 12.991 -11.317 1.00 98.44 88 ARG A CA 1
ATOM 725 C C . ARG A 1 88 ? -4.970 11.481 -11.101 1.00 98.44 88 ARG A C 1
ATOM 727 O O . ARG A 1 88 ? -5.735 10.968 -10.283 1.00 98.44 88 ARG A O 1
ATOM 734 N N . ASP A 1 89 ? -4.041 10.806 -11.766 1.00 98.44 89 ASP A N 1
ATOM 735 C CA . ASP A 1 89 ? -3.769 9.382 -11.570 1.00 98.44 89 ASP A CA 1
ATOM 736 C C . ASP A 1 89 ?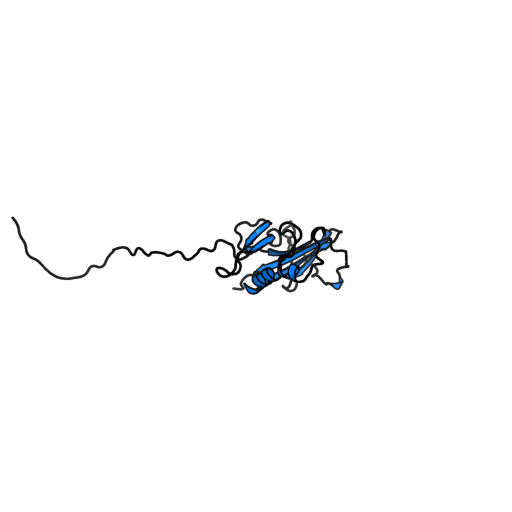 -3.315 9.104 -10.129 1.00 98.44 89 ASP A C 1
ATOM 738 O O . ASP A 1 89 ? -3.809 8.180 -9.487 1.00 98.44 89 ASP A O 1
ATOM 742 N N . TYR A 1 90 ? -2.446 9.940 -9.553 1.00 98.50 90 TYR A N 1
ATOM 743 C CA . TYR A 1 90 ? -2.042 9.792 -8.148 1.00 98.50 90 TYR A CA 1
ATOM 744 C C . TYR A 1 90 ? -3.185 10.031 -7.151 1.00 98.50 90 TYR A C 1
ATOM 746 O O . TYR A 1 90 ? -3.223 9.401 -6.090 1.00 98.50 90 TYR A O 1
ATOM 754 N N . ILE A 1 91 ? -4.135 10.910 -7.470 1.00 98.44 91 ILE A N 1
ATOM 755 C CA . ILE A 1 91 ? -5.329 11.133 -6.649 1.00 98.44 91 ILE A CA 1
ATOM 756 C C . ILE A 1 91 ? -6.243 9.902 -6.678 1.00 98.44 91 ILE A C 1
ATOM 758 O O . ILE A 1 91 ? -6.673 9.447 -5.616 1.00 98.44 91 ILE A O 1
ATOM 762 N N . LYS A 1 92 ? -6.509 9.354 -7.870 1.00 98.25 92 LYS A N 1
ATOM 763 C CA . LYS A 1 92 ? -7.470 8.257 -8.072 1.00 98.25 92 LYS A CA 1
ATOM 764 C C . LYS A 1 92 ? -6.910 6.858 -7.833 1.00 98.25 92 LYS A C 1
ATOM 766 O O . LYS A 1 92 ? -7.672 5.977 -7.453 1.00 98.25 92 LYS A O 1
ATOM 771 N N . GLY A 1 93 ? -5.609 6.670 -8.009 1.00 98.38 93 GLY A N 1
ATOM 772 C CA . GLY A 1 93 ? -4.979 5.356 -8.023 1.00 98.38 93 GLY A CA 1
ATOM 773 C C . GLY A 1 93 ? -4.819 4.805 -9.439 1.00 98.38 93 GLY A C 1
ATOM 774 O O . GLY A 1 93 ? -5.513 5.213 -10.371 1.00 98.38 93 GLY A O 1
ATOM 775 N N . PHE A 1 94 ? -3.872 3.885 -9.600 1.00 98.50 94 PHE A N 1
ATOM 776 C CA . PHE A 1 94 ? -3.558 3.239 -10.874 1.00 98.50 94 PHE A CA 1
ATOM 777 C C . PHE A 1 94 ? -2.873 1.886 -10.655 1.00 98.50 94 PHE A C 1
ATOM 779 O O . PHE A 1 94 ? -2.369 1.602 -9.568 1.00 98.50 94 PHE A O 1
ATOM 786 N N . GLY A 1 95 ? -2.802 1.083 -11.718 1.00 97.56 95 GLY A N 1
ATOM 787 C CA . GLY A 1 95 ? -2.229 -0.263 -11.691 1.00 97.56 95 GLY A CA 1
ATOM 788 C C . GLY A 1 95 ? -3.274 -1.340 -11.403 1.00 97.56 95 GLY A C 1
ATOM 789 O O . GLY A 1 95 ? -4.474 -1.102 -11.544 1.00 97.56 95 GLY A O 1
ATOM 790 N N . ASN A 1 96 ? -2.809 -2.527 -11.027 1.00 97.19 96 ASN A N 1
ATOM 791 C CA . ASN A 1 96 ? -3.648 -3.670 -10.684 1.00 97.19 96 ASN A CA 1
ATOM 792 C C . ASN A 1 96 ? -3.432 -4.020 -9.208 1.00 97.19 96 ASN A C 1
ATOM 794 O O . ASN A 1 96 ? -2.306 -4.259 -8.781 1.00 97.19 96 ASN A O 1
ATOM 798 N N . ILE A 1 97 ? -4.518 -4.044 -8.431 1.00 96.75 97 ILE A N 1
ATOM 799 C CA . ILE A 1 97 ? -4.483 -4.247 -6.978 1.00 96.75 97 ILE A CA 1
ATOM 800 C C . ILE A 1 97 ? -3.860 -5.601 -6.577 1.00 96.75 97 ILE A C 1
ATOM 802 O O . ILE A 1 97 ? -3.278 -5.707 -5.499 1.00 96.75 97 ILE A O 1
ATOM 806 N N . ASP A 1 98 ? -3.916 -6.610 -7.452 1.00 94.12 98 ASP A N 1
ATOM 807 C CA . ASP A 1 98 ? -3.274 -7.918 -7.250 1.00 94.12 98 ASP A CA 1
ATOM 808 C C . ASP A 1 98 ? -1.781 -7.948 -7.649 1.00 94.12 98 ASP A C 1
ATOM 810 O O . ASP A 1 98 ? -1.054 -8.871 -7.270 1.00 94.12 98 ASP A O 1
ATOM 814 N N . GLU A 1 99 ? -1.290 -6.924 -8.357 1.00 95.00 99 GLU A N 1
ATOM 815 C CA . GLU A 1 99 ? 0.064 -6.834 -8.924 1.00 95.00 99 GLU A CA 1
ATOM 816 C C . GLU A 1 99 ? 0.790 -5.555 -8.446 1.00 95.00 99 GLU A C 1
ATOM 818 O O . GLU A 1 99 ? 0.980 -5.355 -7.242 1.00 95.00 99 GLU A O 1
ATOM 823 N N . GLU A 1 100 ? 1.236 -4.692 -9.370 1.00 97.62 100 GLU A N 1
ATOM 824 C CA . GLU A 1 100 ? 1.786 -3.373 -9.071 1.00 97.62 100 GLU A CA 1
ATOM 825 C C . GLU A 1 100 ? 0.697 -2.299 -9.110 1.00 97.62 100 GLU A C 1
ATOM 827 O O . GLU A 1 100 ? -0.053 -2.180 -10.083 1.00 97.62 100 GLU A O 1
ATOM 832 N N . PHE A 1 101 ? 0.641 -1.464 -8.074 1.00 98.44 101 PHE A N 1
ATOM 833 C CA . PHE A 1 101 ? -0.360 -0.405 -7.996 1.00 98.44 101 PHE A CA 1
ATOM 834 C C . PHE A 1 101 ? 0.023 0.736 -7.057 1.00 98.44 101 PHE A C 1
ATOM 836 O O . PHE A 1 101 ? 0.881 0.612 -6.176 1.00 98.44 101 PHE A O 1
ATOM 843 N N . TRP A 1 102 ? -0.698 1.840 -7.229 1.00 98.62 102 TRP A N 1
ATOM 844 C CA . TRP A 1 102 ? -0.854 2.926 -6.272 1.00 98.62 102 TRP A CA 1
ATOM 845 C C . TRP A 1 102 ? -2.333 3.027 -5.893 1.00 98.62 102 TRP A C 1
ATOM 847 O O . TRP A 1 102 ? -3.179 3.179 -6.772 1.00 98.62 102 TRP A O 1
ATOM 857 N N . LEU A 1 103 ? -2.659 2.951 -4.598 1.00 98.62 103 LEU A N 1
ATOM 858 C CA . LEU A 1 103 ? -4.053 2.863 -4.135 1.00 98.62 103 LEU A CA 1
ATOM 859 C C . LEU A 1 103 ? -4.878 4.133 -4.417 1.00 98.62 103 LEU A C 1
ATOM 861 O O . LEU A 1 103 ? -6.106 4.076 -4.460 1.00 98.62 103 LEU A O 1
ATOM 865 N N . GLY A 1 104 ? -4.206 5.272 -4.598 1.00 98.56 104 GLY A N 1
ATOM 866 C CA . GLY A 1 104 ? -4.834 6.580 -4.767 1.00 98.56 104 GLY A CA 1
ATOM 867 C C . GLY A 1 104 ? -4.871 7.381 -3.469 1.00 98.56 104 GLY A C 1
ATOM 868 O O . GLY A 1 104 ? -5.190 6.861 -2.397 1.00 98.56 104 GLY A O 1
ATOM 869 N N . LEU A 1 105 ? -4.548 8.674 -3.558 1.00 98.56 105 LEU A N 1
ATOM 870 C CA . LEU A 1 105 ? -4.509 9.569 -2.398 1.00 98.56 105 LEU A CA 1
ATOM 871 C C . LEU A 1 105 ? -5.876 9.722 -1.723 1.00 98.56 105 LEU A C 1
ATOM 873 O O . LEU A 1 105 ? -5.912 9.883 -0.508 1.00 98.56 105 LEU A O 1
ATOM 877 N N . GLU A 1 106 ? -6.987 9.644 -2.462 1.00 97.25 106 GLU A N 1
ATOM 878 C CA . GLU A 1 106 ? -8.333 9.709 -1.868 1.00 97.25 106 GLU A CA 1
ATOM 879 C C . GLU A 1 106 ? -8.583 8.540 -0.904 1.00 97.25 106 GLU A C 1
ATOM 881 O O . GLU A 1 106 ? -9.028 8.751 0.226 1.00 97.25 106 GLU A O 1
ATOM 886 N N . ASN A 1 107 ? -8.225 7.320 -1.312 1.00 97.69 107 ASN A N 1
ATOM 887 C CA . ASN A 1 107 ? -8.353 6.118 -0.486 1.00 97.69 107 ASN A CA 1
ATOM 888 C C . ASN A 1 107 ? -7.370 6.139 0.690 1.00 97.69 107 ASN A C 1
ATOM 890 O O . ASN A 1 107 ? -7.748 5.864 1.827 1.00 97.69 107 ASN A O 1
ATOM 894 N N . ILE A 1 108 ? -6.114 6.528 0.441 1.00 98.12 108 ILE A N 1
ATOM 895 C CA . ILE A 1 108 ? -5.090 6.648 1.490 1.00 98.12 108 ILE A CA 1
ATOM 896 C C . ILE A 1 108 ? -5.503 7.691 2.536 1.00 98.12 108 ILE A C 1
ATOM 898 O O . ILE A 1 108 ? -5.329 7.464 3.733 1.00 98.12 108 ILE A O 1
ATOM 902 N N . TYR A 1 109 ? -6.083 8.814 2.106 1.00 96.50 109 TYR A N 1
ATOM 903 C CA . TYR A 1 109 ? -6.604 9.837 3.005 1.00 96.50 109 TYR A CA 1
ATOM 904 C C . TYR A 1 109 ? -7.743 9.298 3.875 1.00 96.50 109 TYR A C 1
ATOM 906 O O . TYR A 1 109 ? -7.718 9.501 5.088 1.00 96.50 109 TYR A O 1
ATOM 914 N N . GLN A 1 110 ? -8.705 8.578 3.290 1.00 96.00 110 GLN A N 1
ATOM 915 C CA . GLN A 1 110 ? -9.791 7.953 4.052 1.00 96.00 110 GLN A CA 1
ATOM 916 C C . GLN A 1 110 ? -9.263 6.951 5.089 1.00 96.00 110 GLN A C 1
ATOM 918 O O . GLN A 1 110 ? -9.679 6.991 6.246 1.00 96.00 110 GLN A O 1
ATOM 923 N N . LEU A 1 111 ? -8.288 6.110 4.720 1.00 96.25 111 LEU A N 1
ATOM 924 C CA . LEU A 1 111 ? -7.626 5.207 5.665 1.00 96.25 111 LEU A CA 1
ATOM 925 C C . LEU A 1 111 ? -7.001 5.991 6.823 1.00 96.25 111 LEU A C 1
ATOM 927 O O . LEU A 1 111 ? -7.361 5.776 7.979 1.00 96.25 111 LEU A O 1
ATOM 931 N N . ALA A 1 112 ? -6.127 6.951 6.516 1.00 93.81 112 ALA A N 1
ATOM 932 C CA . ALA A 1 112 ? -5.396 7.723 7.518 1.00 93.81 112 ALA A CA 1
ATOM 933 C C . ALA A 1 112 ? -6.305 8.569 8.428 1.00 93.81 112 ALA A C 1
ATOM 935 O O . ALA A 1 112 ? -5.968 8.794 9.590 1.00 93.81 112 ALA A O 1
ATOM 936 N N . LYS A 1 113 ? -7.448 9.037 7.915 1.00 94.25 113 LYS A N 1
ATOM 937 C CA . LYS A 1 113 ? -8.436 9.809 8.676 1.00 94.25 113 LYS A CA 1
ATOM 938 C C . LYS A 1 113 ? -9.269 8.931 9.615 1.00 94.25 113 LYS A C 1
ATOM 940 O O . LYS A 1 113 ? -9.633 9.387 10.696 1.00 94.25 113 LYS A O 1
ATOM 945 N N . SER A 1 114 ? -9.553 7.689 9.221 1.00 93.50 114 SER A N 1
ATOM 946 C CA . SER A 1 114 ? -10.484 6.811 9.942 1.00 93.50 114 SER A CA 1
ATOM 947 C C . SER A 1 114 ? -10.017 6.398 11.347 1.00 93.50 114 SER A C 1
ATOM 949 O O . SER A 1 114 ? -10.853 6.148 12.221 1.00 93.50 114 SER A O 1
ATOM 951 N N . GLU A 1 115 ? -8.701 6.301 11.571 1.00 92.44 115 GLU A N 1
ATOM 952 C CA . GLU A 1 115 ? -8.055 6.067 12.871 1.00 92.44 115 GLU A CA 1
ATOM 953 C C . GLU A 1 115 ? -6.520 6.212 12.782 1.00 92.44 115 GLU A C 1
ATOM 955 O O . GLU A 1 115 ? -5.969 6.288 11.683 1.00 92.44 115 GLU A O 1
ATOM 960 N N . PRO A 1 116 ? -5.781 6.228 13.909 1.00 93.38 116 PRO A N 1
ATOM 961 C CA . PRO A 1 116 ? -4.321 6.194 13.883 1.00 93.38 116 PRO A CA 1
ATOM 962 C C . PRO A 1 116 ? -3.766 4.900 13.271 1.00 93.38 116 PRO A C 1
ATOM 964 O O . PRO A 1 116 ? -4.098 3.798 13.709 1.00 93.38 116 PRO A O 1
ATOM 967 N N . HIS A 1 117 ? -2.842 5.043 12.321 1.00 92.62 117 HIS A N 1
ATOM 968 C CA . HIS A 1 117 ? -2.169 3.924 11.659 1.00 92.62 117 HIS A CA 1
ATOM 969 C C . HIS A 1 117 ? -0.663 3.897 11.953 1.00 92.62 117 HIS A C 1
ATOM 971 O O . HIS A 1 117 ? -0.020 4.925 12.197 1.00 92.62 117 HIS A O 1
ATOM 977 N N . GLU A 1 118 ? -0.087 2.701 11.920 1.00 90.88 118 GLU A N 1
ATOM 978 C CA . GLU A 1 118 ? 1.338 2.501 11.675 1.00 90.88 118 GLU A CA 1
ATOM 979 C C . GLU A 1 118 ? 1.590 2.398 10.164 1.00 90.88 118 GLU A C 1
ATOM 981 O O . GLU A 1 118 ? 0.758 1.878 9.419 1.00 90.88 118 GLU A O 1
ATOM 986 N N . LEU A 1 119 ? 2.728 2.931 9.725 1.00 91.44 119 LEU A N 1
ATOM 987 C CA . LEU A 1 119 ? 3.219 2.870 8.352 1.00 91.44 119 LEU A CA 1
ATOM 988 C C . LEU A 1 119 ? 4.442 1.963 8.323 1.00 91.44 119 LEU A C 1
ATOM 990 O O . LEU A 1 119 ? 5.360 2.144 9.127 1.00 91.44 119 LEU A O 1
ATOM 994 N N . LEU A 1 120 ? 4.475 1.067 7.345 1.00 90.06 120 LEU A N 1
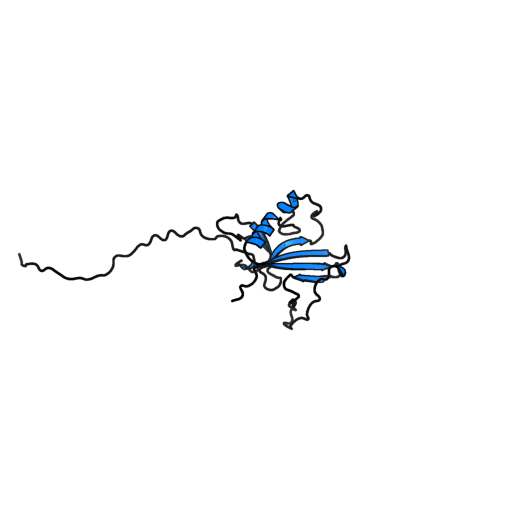ATOM 995 C CA . LEU A 1 120 ? 5.629 0.244 7.026 1.00 90.06 120 LEU A CA 1
ATOM 996 C C . LEU A 1 120 ? 6.027 0.429 5.563 1.00 90.06 120 LEU A C 1
ATOM 998 O O . LEU A 1 120 ? 5.198 0.309 4.662 1.00 90.06 120 LEU A O 1
ATOM 1002 N N . ILE A 1 121 ? 7.311 0.689 5.339 1.00 89.25 121 ILE A N 1
ATOM 1003 C CA . ILE A 1 121 ? 7.958 0.644 4.030 1.00 89.25 121 ILE A CA 1
ATOM 1004 C C . ILE A 1 121 ? 8.857 -0.583 4.023 1.00 89.25 121 ILE A C 1
ATOM 1006 O O . ILE A 1 121 ? 9.804 -0.661 4.802 1.00 89.25 121 ILE A O 1
ATOM 1010 N N . TRP A 1 122 ? 8.543 -1.525 3.146 1.00 88.12 122 TRP A N 1
ATOM 1011 C CA . TRP A 1 122 ? 9.272 -2.764 2.931 1.00 88.12 122 TRP A CA 1
ATOM 1012 C C . TRP A 1 122 ? 9.976 -2.697 1.582 1.00 88.12 122 TRP A C 1
ATOM 1014 O O . TRP A 1 122 ? 9.327 -2.422 0.573 1.00 88.12 122 TRP A O 1
ATOM 1024 N N . LEU A 1 123 ? 11.280 -2.947 1.552 1.00 87.12 123 LEU A N 1
ATOM 1025 C CA . LEU A 1 123 ? 12.094 -2.926 0.339 1.00 87.12 123 LEU A CA 1
ATOM 1026 C C . LEU A 1 123 ? 12.886 -4.223 0.223 1.00 87.12 123 LEU A C 1
ATOM 1028 O O . LEU A 1 123 ? 13.354 -4.751 1.232 1.00 87.12 123 LEU A O 1
ATOM 1032 N N . LYS A 1 124 ? 13.108 -4.681 -1.007 1.00 86.31 124 LYS A N 1
ATOM 1033 C CA . LYS A 1 124 ? 14.005 -5.797 -1.311 1.00 86.31 124 LYS A CA 1
ATOM 1034 C C . LYS A 1 124 ? 14.874 -5.477 -2.513 1.00 86.31 124 LYS A C 1
ATOM 1036 O O . LYS A 1 124 ? 14.373 -4.985 -3.524 1.00 86.31 124 LYS A O 1
ATOM 1041 N N . ASP A 1 125 ? 16.169 -5.747 -2.400 1.00 86.25 125 ASP A N 1
ATOM 1042 C CA . ASP A 1 125 ? 17.135 -5.536 -3.476 1.00 86.25 125 ASP A CA 1
ATOM 1043 C C . ASP A 1 125 ? 17.252 -6.748 -4.424 1.00 86.25 125 ASP A C 1
ATOM 1045 O O . ASP A 1 125 ? 16.671 -7.815 -4.201 1.00 86.25 125 ASP A O 1
ATOM 1049 N N . PHE A 1 126 ? 18.013 -6.587 -5.508 1.00 86.38 126 PHE A N 1
ATOM 1050 C CA . PHE A 1 126 ? 18.274 -7.666 -6.473 1.00 86.38 126 PHE A CA 1
ATOM 1051 C C . PHE A 1 126 ? 19.097 -8.831 -5.904 1.00 86.38 126 PHE A C 1
ATOM 1053 O O . PHE A 1 126 ? 19.040 -9.932 -6.451 1.00 86.38 126 PHE A O 1
ATOM 1060 N N . SER A 1 127 ? 19.818 -8.611 -4.805 1.00 85.62 127 SER A N 1
ATOM 1061 C CA . SER A 1 127 ? 20.569 -9.640 -4.078 1.00 85.62 127 SER A CA 1
ATOM 1062 C C . SER A 1 127 ? 19.693 -10.407 -3.076 1.00 85.62 127 SER A C 1
ATOM 1064 O O . SER A 1 12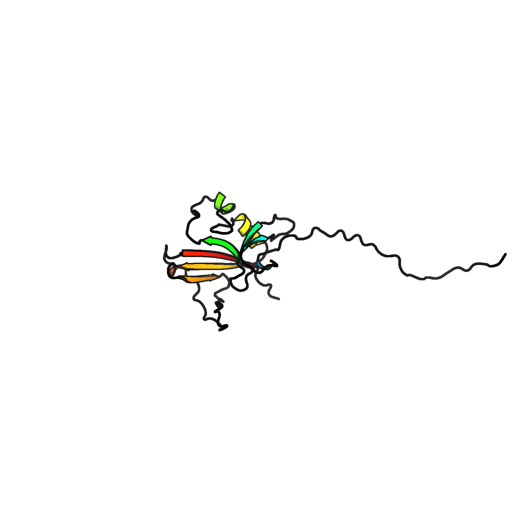7 ? 20.163 -11.357 -2.457 1.00 85.62 127 SER A O 1
ATOM 1066 N N . GLY A 1 128 ? 18.423 -10.015 -2.916 1.00 82.00 128 GLY A N 1
ATOM 1067 C CA . GLY A 1 128 ? 17.472 -10.616 -1.984 1.00 82.00 128 GLY A CA 1
ATOM 1068 C C . GLY A 1 128 ? 17.500 -10.030 -0.570 1.00 82.00 128 GLY A C 1
ATOM 1069 O O . GLY A 1 128 ? 16.759 -10.514 0.284 1.00 82.00 128 GLY A O 1
ATOM 1070 N N . ASN A 1 129 ? 18.296 -8.991 -0.305 1.00 80.94 129 ASN A N 1
ATOM 1071 C CA . ASN A 1 129 ? 18.332 -8.345 1.004 1.00 80.94 129 ASN A CA 1
ATOM 1072 C C . ASN A 1 129 ? 17.080 -7.495 1.209 1.00 80.94 129 ASN A C 1
ATOM 1074 O O . ASN A 1 129 ? 16.717 -6.691 0.350 1.00 80.94 129 ASN A O 1
ATOM 1078 N N . THR A 1 130 ? 16.454 -7.636 2.376 1.00 80.06 130 THR A N 1
ATOM 1079 C CA . THR A 1 130 ? 15.269 -6.858 2.753 1.00 80.06 130 THR A CA 1
ATOM 1080 C C . THR A 1 130 ? 15.616 -5.734 3.720 1.00 80.06 130 THR A C 1
ATOM 1082 O O . THR A 1 130 ? 16.444 -5.919 4.612 1.00 80.06 130 THR A O 1
ATOM 1085 N N . SER A 1 131 ? 14.960 -4.584 3.594 1.00 77.56 131 SER A N 1
ATOM 1086 C CA . SER A 1 131 ? 15.105 -3.448 4.508 1.00 77.56 131 SER A CA 1
ATOM 1087 C C . SER A 1 131 ? 13.755 -2.788 4.800 1.00 77.56 131 SER A C 1
ATOM 1089 O O . SER A 1 131 ? 12.857 -2.811 3.959 1.00 77.56 131 SER A O 1
ATOM 1091 N N . TYR A 1 132 ? 13.611 -2.211 5.999 1.00 77.56 132 TYR A N 1
ATOM 1092 C CA . TYR A 1 132 ? 12.325 -1.767 6.550 1.00 77.56 132 TYR A CA 1
ATOM 1093 C C . TYR A 1 132 ? 12.395 -0.382 7.213 1.00 77.56 132 TYR A C 1
ATOM 1095 O O . TYR A 1 132 ? 13.322 -0.104 7.975 1.00 77.56 132 TYR A O 1
ATOM 1103 N N . ALA A 1 133 ? 11.397 0.472 6.975 1.00 74.69 133 ALA A N 1
ATOM 1104 C CA . ALA A 1 133 ? 11.188 1.735 7.687 1.00 74.69 133 ALA A CA 1
ATOM 1105 C C . ALA A 1 133 ? 9.805 1.689 8.316 1.00 74.69 133 ALA A C 1
ATOM 1107 O O . ALA A 1 133 ? 8.830 1.433 7.610 1.00 74.69 133 ALA A O 1
ATOM 1108 N N . SER A 1 134 ? 9.698 1.990 9.606 1.00 75.56 134 SER A N 1
ATOM 1109 C CA . SER A 1 134 ? 8.400 2.159 10.248 1.00 75.56 134 SER A CA 1
ATOM 1110 C C . SER A 1 134 ? 8.350 3.432 11.075 1.00 75.56 134 SER A C 1
ATOM 1112 O O . SER A 1 134 ? 9.347 3.862 11.660 1.00 75.56 134 SER A O 1
ATOM 1114 N N . ASN A 1 135 ? 7.163 4.031 11.159 1.00 68.88 135 ASN A N 1
ATOM 1115 C CA . ASN A 1 135 ? 6.914 5.185 12.026 1.00 68.88 135 ASN A CA 1
ATOM 1116 C C . ASN A 1 135 ? 6.772 4.801 13.518 1.00 68.88 135 ASN A C 1
ATOM 1118 O O . ASN A 1 135 ? 6.399 5.641 14.334 1.00 68.88 135 ASN A O 1
ATOM 1122 N N . LEU A 1 136 ? 7.079 3.549 13.886 1.00 59.38 136 LEU A N 1
ATOM 1123 C CA . LEU A 1 136 ? 7.063 3.036 15.261 1.00 59.38 136 LEU A CA 1
ATOM 1124 C C . LEU A 1 136 ? 8.448 3.052 15.940 1.00 59.38 136 LEU A C 1
ATOM 1126 O O . LEU A 1 136 ? 8.676 2.317 16.900 1.00 59.38 136 LEU A O 1
ATOM 1130 N N . ASN A 1 137 ? 9.375 3.899 15.475 1.00 52.72 137 ASN A N 1
ATOM 1131 C CA . ASN A 1 137 ? 10.691 4.119 16.095 1.00 52.72 137 ASN A CA 1
ATOM 1132 C C . ASN A 1 137 ? 11.514 2.831 16.302 1.00 52.72 137 ASN A C 1
ATOM 1134 O O . ASN A 1 137 ? 12.036 2.579 17.386 1.00 52.72 137 ASN A O 1
ATOM 1138 N N . GLY A 1 138 ? 11.641 2.006 15.258 1.00 48.50 138 GLY A N 1
ATOM 1139 C CA . GLY A 1 138 ? 12.648 0.938 15.223 1.00 48.50 138 GLY A CA 1
ATOM 1140 C C . GLY A 1 138 ? 12.402 -0.255 16.154 1.00 48.50 138 GLY A C 1
ATOM 1141 O O . GLY A 1 138 ? 13.294 -1.087 16.308 1.00 48.50 138 GLY A O 1
ATOM 1142 N N . LYS A 1 139 ? 11.209 -0.398 16.747 1.00 49.91 139 LYS A N 1
ATOM 1143 C CA . LYS A 1 139 ? 10.790 -1.658 17.384 1.00 49.91 139 LYS A CA 1
ATOM 1144 C C . LYS A 1 139 ? 10.382 -2.669 16.311 1.00 49.91 139 LYS A C 1
ATOM 1146 O O . LYS A 1 139 ? 9.205 -2.965 16.150 1.00 49.91 139 LYS A O 1
ATOM 1151 N N . TYR A 1 140 ? 11.361 -3.157 15.557 1.00 55.88 140 TYR A N 1
ATOM 1152 C CA . TYR A 1 140 ? 11.175 -4.235 14.593 1.00 55.88 140 TYR A CA 1
ATOM 1153 C C . TYR A 1 140 ? 12.013 -5.445 15.009 1.00 55.88 140 TYR A C 1
ATOM 1155 O O . TYR A 1 140 ? 13.230 -5.348 15.185 1.00 55.88 140 TYR A O 1
ATOM 1163 N N . VAL A 1 141 ? 11.332 -6.578 15.180 1.00 50.34 141 VAL A N 1
ATOM 1164 C CA . VAL A 1 141 ? 11.924 -7.896 15.410 1.00 50.34 141 VAL A CA 1
ATOM 1165 C C . VAL A 1 141 ? 11.361 -8.802 14.314 1.00 50.34 141 VAL A C 1
ATOM 1167 O O . VAL A 1 141 ? 10.182 -9.149 14.391 1.00 50.34 141 VAL A O 1
ATOM 1170 N N . PRO A 1 142 ? 12.138 -9.162 13.279 1.00 48.78 142 PRO A N 1
ATOM 1171 C CA . PRO A 1 142 ? 11.679 -10.097 12.264 1.00 48.78 142 PRO A CA 1
ATOM 1172 C C . PRO A 1 142 ? 11.374 -11.439 12.926 1.00 48.78 142 PRO A C 1
ATOM 1174 O O . PRO A 1 142 ? 12.151 -11.929 13.752 1.00 48.78 142 PRO A O 1
ATOM 1177 N N . TYR A 1 143 ? 10.257 -12.047 12.536 1.00 40.84 143 TYR A N 1
ATOM 1178 C CA . TYR A 1 143 ? 10.009 -13.450 12.828 1.00 40.84 143 TYR A CA 1
ATOM 1179 C C . TYR A 1 143 ? 10.981 -14.286 11.993 1.00 40.84 143 TYR A C 1
ATOM 1181 O O . TYR A 1 143 ? 11.008 -14.182 10.769 1.00 40.84 143 TYR A O 1
ATOM 1189 N N . ASN A 1 144 ? 11.809 -15.084 12.655 1.00 47.88 144 ASN A N 1
ATOM 1190 C CA . ASN A 1 144 ? 12.529 -16.178 12.024 1.00 47.88 144 ASN A CA 1
ATOM 1191 C C . ASN A 1 144 ? 11.766 -17.476 12.329 1.00 47.88 144 ASN A C 1
ATOM 1193 O O . ASN A 1 144 ? 11.268 -17.664 13.438 1.00 47.88 144 ASN A O 1
ATOM 1197 N N . ASP A 1 145 ? 11.717 -18.402 11.368 1.00 47.22 145 ASP A N 1
ATOM 1198 C CA . ASP A 1 145 ? 10.988 -19.686 11.460 1.00 47.22 145 ASP A CA 1
ATOM 1199 C C . ASP A 1 145 ? 11.437 -20.599 12.625 1.00 47.22 145 ASP A C 1
ATOM 1201 O O . ASP A 1 145 ? 10.943 -21.711 12.794 1.00 47.22 145 ASP A O 1
ATOM 1205 N N . ARG A 1 146 ? 12.409 -20.150 13.428 1.00 56.16 146 ARG A N 1
ATOM 1206 C CA . ARG A 1 146 ? 12.993 -20.855 14.574 1.00 56.16 146 ARG A CA 1
ATOM 1207 C C . ARG A 1 146 ? 12.466 -20.376 15.928 1.00 56.16 146 ARG A C 1
ATOM 1209 O O . ARG A 1 146 ? 12.828 -20.970 16.936 1.00 56.16 146 ARG A O 1
ATOM 1216 N N . GLY A 1 147 ? 11.632 -19.333 15.975 1.00 45.16 147 GLY A N 1
ATOM 1217 C CA . GLY A 1 147 ? 11.056 -18.836 17.231 1.00 45.16 147 GLY A CA 1
ATOM 1218 C C . GLY A 1 147 ? 12.061 -18.165 18.178 1.00 45.16 147 GLY A C 1
ATOM 1219 O O . GLY A 1 147 ? 11.740 -17.933 19.344 1.00 45.16 147 GLY A O 1
ATOM 1220 N N . ASP A 1 148 ? 13.255 -17.823 17.693 1.00 47.59 148 ASP A N 1
ATOM 1221 C CA . ASP A 1 148 ? 14.218 -17.033 18.452 1.00 47.59 148 ASP A CA 1
ATOM 1222 C C . ASP A 1 148 ? 13.835 -15.551 18.372 1.00 47.59 148 ASP A C 1
ATOM 1224 O O . ASP A 1 148 ? 13.433 -15.051 17.324 1.00 47.59 148 ASP A O 1
ATOM 1228 N N . ARG A 1 149 ? 13.988 -14.799 19.469 1.00 52.03 149 ARG A N 1
ATOM 1229 C CA . ARG A 1 149 ? 13.842 -13.334 19.433 1.00 52.03 149 ARG A CA 1
ATOM 1230 C C . ARG A 1 149 ? 14.882 -12.769 18.458 1.00 52.03 149 ARG A C 1
ATOM 1232 O O . ARG A 1 149 ? 16.059 -12.684 18.800 1.00 52.03 149 ARG A O 1
ATOM 1239 N N . GLY A 1 150 ? 14.445 -12.453 17.238 1.00 47.38 150 GLY A N 1
ATOM 1240 C CA . GLY A 1 150 ? 15.286 -11.956 16.155 1.00 47.38 150 GLY A CA 1
ATOM 1241 C C . GLY A 1 150 ? 16.091 -10.726 16.570 1.00 47.38 150 GLY A C 1
ATOM 1242 O O . GLY A 1 150 ? 15.636 -9.894 17.356 1.00 47.38 150 GLY A O 1
ATOM 1243 N N . GLN A 1 151 ? 17.314 -10.626 16.050 1.00 46.31 151 GLN A N 1
ATOM 1244 C CA . GLN A 1 151 ? 18.150 -9.436 16.197 1.00 46.31 151 GLN A CA 1
ATOM 1245 C C . GLN A 1 151 ? 17.393 -8.193 15.719 1.00 46.31 151 GLN A C 1
ATOM 1247 O O . GLN A 1 151 ? 16.686 -8.244 14.712 1.00 46.31 151 GLN A O 1
ATOM 1252 N N . THR A 1 152 ? 17.586 -7.074 16.421 1.00 45.22 152 THR A N 1
ATOM 1253 C CA . THR A 1 152 ? 17.176 -5.743 15.968 1.00 45.22 152 THR A CA 1
ATOM 1254 C C . THR A 1 152 ? 17.628 -5.549 14.525 1.00 45.22 152 THR A C 1
ATOM 1256 O O . THR A 1 152 ? 18.827 -5.524 14.243 1.00 45.22 152 THR A O 1
ATOM 1259 N N . VAL A 1 153 ? 16.682 -5.429 13.598 1.00 51.75 153 VAL A N 1
ATOM 1260 C CA . VAL A 1 153 ? 17.020 -5.153 12.202 1.00 51.75 153 VAL A CA 1
ATOM 1261 C C . VAL A 1 153 ? 17.364 -3.679 12.093 1.00 51.75 153 VAL A C 1
ATOM 1263 O O . VAL A 1 153 ? 16.673 -2.817 12.639 1.00 51.75 153 VAL A O 1
ATOM 1266 N N . LYS A 1 154 ? 18.463 -3.393 11.396 1.00 54.28 154 LYS A N 1
ATOM 1267 C CA . LYS A 1 154 ? 18.889 -2.031 11.086 1.00 54.28 154 LYS A CA 1
ATOM 1268 C C . LYS A 1 154 ? 17.721 -1.306 10.404 1.00 54.28 154 LYS A C 1
ATOM 1270 O O . LYS A 1 154 ? 17.257 -1.743 9.353 1.00 54.28 154 LYS A O 1
ATOM 1275 N N . GLY A 1 155 ? 17.224 -0.237 11.026 1.00 57.38 155 GLY A N 1
ATOM 1276 C CA . GLY A 1 155 ? 16.186 0.600 10.428 1.00 57.38 155 GLY A CA 1
ATOM 1277 C C . GLY A 1 155 ? 16.642 1.161 9.080 1.00 57.38 155 GLY A C 1
ATOM 1278 O O . GLY A 1 155 ? 17.840 1.315 8.833 1.00 57.38 155 GLY A O 1
ATOM 1279 N N . LEU A 1 156 ? 15.691 1.454 8.198 1.00 65.88 156 LEU A N 1
ATOM 1280 C CA . LEU A 1 156 ? 15.978 2.079 6.913 1.00 65.88 156 LEU A CA 1
ATOM 1281 C C . LEU A 1 156 ? 16.518 3.496 7.104 1.00 65.88 156 LEU A C 1
ATOM 1283 O O . LEU A 1 156 ? 15.800 4.405 7.520 1.00 65.88 156 LEU A O 1
ATOM 1287 N N . TYR A 1 157 ? 17.775 3.681 6.714 1.00 65.06 157 TYR A N 1
ATOM 1288 C CA . TYR A 1 157 ? 18.357 4.987 6.451 1.00 65.06 157 TYR A CA 1
ATOM 1289 C C . TYR A 1 157 ? 18.350 5.211 4.942 1.00 65.06 157 TYR A C 1
ATOM 1291 O O . TYR A 1 157 ? 18.955 4.444 4.198 1.00 65.06 157 TYR A O 1
ATOM 1299 N N . TRP A 1 158 ? 17.683 6.271 4.476 1.00 63.81 158 TRP A N 1
ATOM 1300 C CA . TRP A 1 158 ? 17.567 6.571 3.042 1.00 63.81 158 TRP A CA 1
ATOM 1301 C C . TRP A 1 158 ? 18.927 6.694 2.337 1.00 63.81 158 TRP A C 1
ATOM 1303 O O . TRP A 1 158 ? 19.036 6.333 1.172 1.00 63.81 158 TRP A O 1
ATOM 1313 N N . GLY A 1 159 ? 19.970 7.139 3.050 1.00 62.00 159 GLY A N 1
ATOM 1314 C CA . GLY A 1 159 ? 21.336 7.232 2.521 1.00 62.00 159 GLY A CA 1
ATOM 1315 C C . GLY A 1 159 ? 22.018 5.885 2.245 1.00 62.00 159 GLY A C 1
ATOM 1316 O O . GLY A 1 159 ? 22.984 5.849 1.488 1.00 62.00 159 GLY A O 1
ATOM 1317 N N . ASP A 1 160 ? 21.508 4.785 2.807 1.00 68.06 160 ASP A N 1
ATOM 1318 C CA . ASP A 1 160 ? 22.033 3.435 2.569 1.00 68.06 160 ASP A CA 1
ATOM 1319 C C . ASP A 1 160 ? 21.423 2.787 1.309 1.00 68.06 160 ASP A C 1
ATOM 1321 O O . ASP A 1 160 ? 21.930 1.777 0.816 1.00 68.06 160 ASP A O 1
ATOM 1325 N N . ILE A 1 161 ? 20.343 3.363 0.765 1.00 66.19 161 ILE A N 1
ATOM 1326 C CA . ILE A 1 161 ? 19.669 2.861 -0.432 1.00 66.19 161 ILE A CA 1
ATOM 1327 C C . ILE A 1 161 ? 20.345 3.453 -1.667 1.00 66.19 161 ILE A C 1
ATOM 1329 O O . ILE A 1 161 ? 20.305 4.660 -1.908 1.00 66.19 161 ILE A O 1
ATOM 1333 N N . LYS A 1 162 ? 20.914 2.591 -2.509 1.00 72.12 162 LYS A N 1
ATOM 1334 C CA . LYS A 1 162 ? 21.425 3.011 -3.814 1.00 72.12 162 LYS A CA 1
ATOM 1335 C C . LYS A 1 162 ? 20.265 3.132 -4.801 1.00 72.12 162 LYS A C 1
ATOM 1337 O O . LYS A 1 162 ? 19.439 2.230 -4.928 1.00 72.12 162 LYS A O 1
ATOM 1342 N N . ALA A 1 163 ? 20.206 4.241 -5.534 1.00 64.88 163 ALA A N 1
ATOM 1343 C CA . ALA A 1 163 ? 19.251 4.382 -6.629 1.00 64.88 163 ALA A CA 1
ATOM 1344 C C . ALA A 1 163 ? 19.413 3.210 -7.617 1.00 64.88 163 ALA A C 1
ATOM 1346 O O . ALA A 1 163 ? 20.531 2.853 -7.986 1.00 64.88 163 ALA A O 1
ATOM 1347 N N . GLY A 1 164 ? 18.300 2.582 -8.003 1.00 70.38 164 GLY A N 1
ATOM 1348 C CA . GLY A 1 164 ? 18.298 1.421 -8.899 1.00 70.38 164 GLY A CA 1
ATOM 1349 C C . GLY A 1 164 ? 18.669 0.078 -8.255 1.00 70.38 164 GLY A C 1
ATOM 1350 O O . GLY A 1 164 ? 18.671 -0.926 -8.957 1.00 70.38 164 GLY A O 1
ATOM 1351 N N . SER A 1 165 ? 18.951 0.009 -6.946 1.00 80.19 165 SER A N 1
ATOM 1352 C CA . SER A 1 165 ? 19.214 -1.278 -6.280 1.00 80.19 165 SER A CA 1
ATOM 1353 C C . SER A 1 165 ? 17.954 -1.986 -5.779 1.00 80.19 165 SER A C 1
ATOM 1355 O O . SER A 1 165 ? 18.042 -3.141 -5.376 1.00 80.19 165 SER A O 1
ATOM 1357 N N . ILE A 1 166 ? 16.798 -1.317 -5.775 1.00 85.62 166 ILE A N 1
ATOM 1358 C CA . ILE A 1 166 ? 15.533 -1.874 -5.281 1.00 85.62 166 ILE A CA 1
ATOM 1359 C C . ILE A 1 166 ? 14.858 -2.673 -6.397 1.00 85.62 166 ILE A C 1
ATOM 1361 O O . ILE A 1 166 ? 14.628 -2.145 -7.483 1.00 85.62 166 ILE A O 1
ATOM 1365 N N . LYS A 1 167 ? 14.511 -3.923 -6.092 1.00 88.88 167 LYS A N 1
ATOM 1366 C CA . LYS A 1 167 ? 13.745 -4.821 -6.955 1.00 88.88 167 LYS A CA 1
ATOM 1367 C C . LYS A 1 167 ? 12.251 -4.771 -6.632 1.00 88.88 167 LYS A C 1
ATOM 1369 O O . LYS A 1 167 ? 11.440 -4.588 -7.526 1.00 88.88 167 LYS A O 1
ATOM 1374 N N . GLU A 1 168 ? 11.895 -4.907 -5.356 1.00 92.19 168 GLU A N 1
ATOM 1375 C CA . GLU A 1 168 ? 10.503 -4.939 -4.891 1.00 92.19 168 GLU A CA 1
ATOM 1376 C C . GLU A 1 168 ? 10.302 -3.891 -3.787 1.00 92.19 168 GLU A C 1
ATOM 1378 O O . GLU A 1 168 ? 11.204 -3.636 -2.982 1.00 92.19 168 GLU A O 1
ATOM 1383 N N . ALA A 1 169 ? 9.110 -3.297 -3.728 1.00 91.94 169 ALA A N 1
ATOM 1384 C CA . ALA A 1 169 ? 8.745 -2.335 -2.695 1.00 91.94 169 ALA A CA 1
ATOM 1385 C C . ALA A 1 169 ? 7.274 -2.486 -2.297 1.00 91.94 169 ALA A C 1
ATOM 1387 O O . ALA A 1 169 ? 6.409 -2.662 -3.149 1.00 91.94 169 ALA A O 1
ATOM 1388 N N . LYS A 1 170 ? 6.976 -2.371 -1.002 1.00 94.19 170 LYS A N 1
ATOM 1389 C CA . LYS A 1 170 ? 5.609 -2.249 -0.487 1.00 94.19 170 LYS A CA 1
ATOM 1390 C C . LYS A 1 170 ? 5.539 -1.111 0.517 1.00 94.19 170 LYS A C 1
ATOM 1392 O O . LYS A 1 170 ? 6.395 -1.000 1.392 1.00 94.19 170 LYS A O 1
ATOM 1397 N N . MET A 1 171 ? 4.499 -0.295 0.420 1.00 96.00 171 MET A N 1
ATOM 1398 C CA . MET A 1 171 ? 4.105 0.632 1.480 1.00 96.00 171 MET A CA 1
ATOM 1399 C C . MET A 1 171 ? 2.771 0.166 2.042 1.00 96.00 171 MET A C 1
ATOM 1401 O O . MET A 1 171 ? 1.860 -0.150 1.275 1.00 96.00 171 MET A O 1
ATOM 1405 N N . MET A 1 172 ? 2.655 0.094 3.364 1.00 96.25 172 MET A N 1
ATOM 1406 C CA . MET A 1 172 ? 1.512 -0.532 4.024 1.00 96.25 172 MET A CA 1
ATOM 1407 C C . MET A 1 172 ? 1.072 0.251 5.258 1.00 96.25 172 MET A C 1
ATOM 1409 O O . MET A 1 172 ? 1.908 0.767 5.999 1.00 96.25 172 MET A O 1
ATOM 1413 N N . LEU A 1 173 ? -0.239 0.299 5.488 1.00 96.44 173 LEU A N 1
ATOM 1414 C CA . LEU A 1 173 ? -0.859 0.877 6.676 1.00 96.44 173 LEU A CA 1
ATOM 1415 C C . LEU A 1 173 ? -1.558 -0.210 7.491 1.00 96.44 173 LEU A C 1
ATOM 1417 O O . LEU A 1 173 ? -2.259 -1.053 6.933 1.00 96.44 173 LEU A O 1
ATOM 1421 N N . ARG A 1 174 ? -1.428 -0.160 8.816 1.00 94.62 174 ARG A N 1
ATOM 1422 C CA . ARG A 1 174 ? -2.195 -1.010 9.738 1.00 94.62 174 ARG A CA 1
ATOM 1423 C C . ARG A 1 174 ? -2.764 -0.156 10.873 1.00 94.62 174 ARG A C 1
ATOM 1425 O O . ARG A 1 174 ? -2.045 0.700 11.388 1.00 94.62 174 ARG A O 1
ATOM 1432 N N . PRO A 1 175 ? -4.036 -0.324 11.271 1.00 93.31 175 PRO A N 1
ATOM 1433 C CA . PRO A 1 175 ? -4.560 0.357 12.450 1.00 93.31 175 PRO A CA 1
ATOM 1434 C C . PRO A 1 175 ? -3.732 0.028 13.693 1.00 93.31 175 PRO A C 1
ATOM 1436 O O . PRO A 1 175 ? -3.473 -1.152 13.974 1.00 93.31 175 PRO A O 1
ATOM 1439 N N . LYS A 1 176 ? -3.334 1.055 14.455 1.00 89.44 176 LYS A N 1
ATOM 1440 C CA . LYS A 1 176 ? -2.622 0.850 15.722 1.00 89.44 176 LYS A CA 1
ATOM 1441 C C . LYS A 1 176 ? -3.508 0.064 16.686 1.00 89.44 176 LYS A C 1
ATOM 1443 O O . LYS A 1 176 ? -4.719 0.269 16.745 1.00 89.44 176 LYS A O 1
ATOM 1448 N N . ALA A 1 177 ? -2.904 -0.836 17.463 1.00 76.50 177 ALA A N 1
ATOM 1449 C CA . ALA A 1 177 ? -3.624 -1.440 18.578 1.00 76.50 177 ALA A CA 1
ATOM 1450 C C . ALA A 1 177 ? -4.063 -0.323 19.539 1.00 76.50 177 ALA A C 1
ATOM 1452 O O . ALA A 1 177 ? -3.277 0.584 19.817 1.00 76.50 177 ALA A O 1
ATOM 1453 N N . ARG A 1 178 ? -5.308 -0.369 20.024 1.00 69.19 178 ARG A N 1
ATOM 1454 C CA . ARG A 1 178 ? -5.736 0.539 21.091 1.00 69.19 178 ARG A CA 1
ATOM 1455 C C . ARG A 1 178 ? -4.904 0.215 22.329 1.00 69.19 178 ARG A C 1
ATOM 1457 O O . ARG A 1 178 ? -4.909 -0.929 22.778 1.00 69.19 178 ARG A O 1
ATOM 1464 N N . GLU A 1 179 ? -4.153 1.193 22.822 1.00 58.03 179 GLU A N 1
ATOM 1465 C CA . GLU A 1 179 ? -3.566 1.112 24.157 1.00 58.03 179 GLU A CA 1
ATOM 1466 C C . GLU A 1 179 ? -4.740 1.144 25.146 1.00 58.03 179 GLU A C 1
ATOM 1468 O O . GLU A 1 179 ? -5.541 2.080 25.117 1.00 58.03 179 GLU A O 1
ATOM 1473 N N . ASN A 1 180 ? -4.905 0.062 25.911 1.00 40.75 180 ASN A N 1
ATOM 1474 C CA . ASN A 1 180 ? -5.875 -0.019 27.005 1.00 40.75 180 ASN A CA 1
ATOM 1475 C C . ASN A 1 180 ? -5.316 0.657 28.254 1.00 40.75 180 ASN A C 1
ATOM 1477 O O . ASN A 1 180 ? -4.111 0.448 28.525 1.00 40.75 180 ASN A O 1
#

Sequence (180 aa):
MGRELPIGAIMDAKHIHHGAHYTSGPQRLHPKSCRDTLKRESGVYWIQPEWPFYEPMLVYCDQDYEYGGWTVIQRRIDGTVNFDRDLRDYIKGFGNIDEEFWLGLENIYQLAKSEPHELLIWLKDFSGNTSYASNLNGKYVPYNDRGDRGQTVKGLYWGDIKAGSIKEAKMMLRPKAREN

InterPro domains:
  IPR002181 Fibrinogen, alpha/beta/gamma chain, C-terminal globular domain [PF00147] (32-134)
  IPR002181 Fibrinogen, alpha/beta/gamma chain, C-terminal globular domain [PS51406] (25-133)
  IPR002181 Fibrinogen, alpha/beta/gamma chain, C-terminal globular domain [SM00186] (29-176)
  IPR014716 Fibrinogen, alpha/beta/gamma chain, C-terminal globular, subdomain 1 [G3DSA:3.90.215.10] (12-138)
  IPR036056 Fibrinogen-like, C-terminal [SSF56496] (23-176)
  IPR050373 Fibrinogen C-terminal domain-containing protein [PTHR19143] (30-133)

Foldseek 3Di:
DDDDDDDDDDDDDDDDDPPPPPPPDDDDPAALFFQRDPDLDWAWGWHNNDPPPDDTAIFTWDSPFPNTRKTWQFKAAACPDDPPDDPVCQQCKDDDRRHGIHRHPVVVVSVVVSAPKKKKKWWAFPVGDIAIAIPPPQPDFDDDPVPDRHDRGDHDDVVVDDVPRTRIITMIIHHDDDDD

Organism: Anopheles atroparvus (NCBI:txid41427)

Radius of gyration: 27.29 Å; chains: 1; bounding box: 102×37×60 Å